Protein AF-A0A9E5T2R9-F1 (afdb_monomer)

Foldseek 3Di:
DDADPPPRHDDDPPDQADPPPGHGDPCPPDPPDDPPFDFFDPVLLVVCLVLLLLLLVQVSLVVLCVVCVPGPLNLLSVQLSVLLNVQLVVLVVLVVDPPVSVVSSVVSVVLSVVQSVVSNVCSNVRGSDAGPPRRVDGPDDD

Mean predicted aligned error: 10.23 Å

Solvent-accessible surface area (backbone atoms only — not comparable to full-atom values): 8211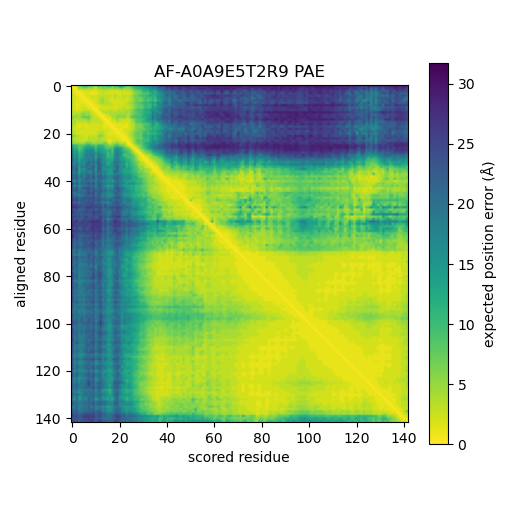 Å² total; per-residue (Å²): 124,51,63,38,94,86,80,63,48,80,37,64,83,88,46,67,46,34,94,87,80,61,50,65,37,66,87,67,72,72,75,78,85,69,71,96,51,54,65,39,58,71,67,59,33,70,76,40,34,77,48,34,43,32,16,56,45,74,84,41,31,61,56,39,52,72,78,39,71,82,40,58,57,43,46,52,38,34,37,47,26,50,50,49,48,53,49,51,57,59,35,56,58,32,54,77,40,76,70,64,20,42,54,53,23,54,54,45,50,54,51,49,54,52,42,36,53,52,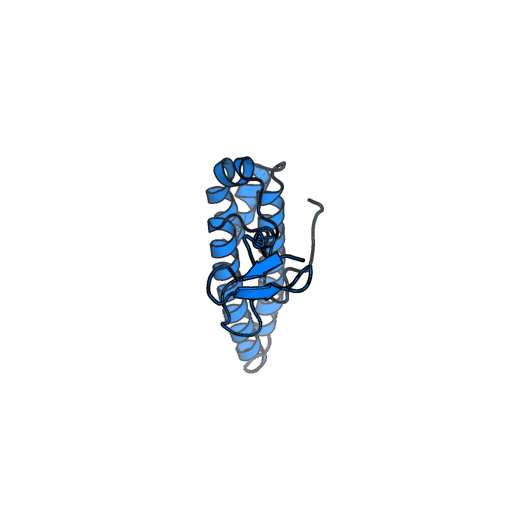51,40,55,27,31,79,68,35,38,65,60,65,44,81,100,59,33,84,60,76,88,70,93,114

Radius of gyration: 23.6 Å; Cα contacts (8 Å, |Δi|>4): 181; chains: 1; bounding box: 62×46×45 Å

Sequence (142 aa):
MSFCTHCGNQISDGALFCPVCGVPAGSAARPPYKPLYEMGDPEDVRENGTLSLFCYLSILLIIPIILKPNSDFVKFHTNQGLVLILFSIIANLCFIVPFLGWAVGAIADVFAIVCIIIGIVNACRGMKKPLPLIGKYQIYKY

pLDDT: mean 87.6, std 9.03, range [58.72, 97.88]

Secondary structure (DSSP, 8-state):
-EE-TTT--EE-TT-SB-TTT--BSS--PPPP---SSPBPPHHHHHHHHHHHHGGGSGGGGHHHHHH-TT-HHHHHHHHHHHHHHHHHHHHHGGGGSTTHHHHHHHHHHHHHHHHHHHHHHHHHTTB-PPPTTTTT--SS--

Structure (mmCIF, N/CA/C/O backbone):
data_AF-A0A9E5T2R9-F1
#
_entry.id   AF-A0A9E5T2R9-F1
#
loop_
_atom_site.group_PDB
_atom_site.id
_atom_site.type_symbol
_atom_site.label_atom_id
_atom_site.label_alt_id
_atom_site.label_comp_id
_atom_site.label_asym_id
_atom_site.label_entity_id
_atom_site.label_seq_id
_atom_site.pdbx_PDB_ins_code
_atom_site.Cartn_x
_atom_site.Cartn_y
_atom_site.Cartn_z
_atom_site.occupancy
_atom_site.B_iso_or_equiv
_atom_site.auth_seq_id
_atom_site.auth_comp_id
_atom_site.auth_asym_id
_atom_site.auth_atom_id
_atom_site.pdbx_PDB_model_num
ATOM 1 N N . MET A 1 1 ? -34.811 -30.887 20.761 1.00 64.38 1 MET A N 1
ATOM 2 C CA . MET A 1 1 ? -35.899 -31.306 19.844 1.00 64.38 1 MET A CA 1
ATOM 3 C C . MET A 1 1 ? -36.915 -30.175 19.691 1.00 64.38 1 MET A C 1
ATOM 5 O O . MET A 1 1 ? -37.781 -30.011 20.546 1.00 64.38 1 MET A O 1
ATOM 9 N N . SER A 1 2 ? -36.785 -29.355 18.647 1.00 81.12 2 SER A N 1
ATOM 10 C CA . SER A 1 2 ? -37.737 -28.280 18.322 1.00 81.12 2 SER A CA 1
ATOM 11 C C . SER A 1 2 ? -38.591 -28.665 17.109 1.00 81.12 2 SER A C 1
ATOM 13 O O . SER A 1 2 ? -38.226 -29.548 16.336 1.00 81.12 2 SER A O 1
ATOM 15 N N . PHE A 1 3 ? -39.751 -28.031 16.948 1.00 87.12 3 PHE A N 1
ATOM 16 C CA . PHE A 1 3 ? -40.625 -28.223 15.788 1.00 87.12 3 PHE A CA 1
ATOM 17 C C . PHE A 1 3 ? -40.625 -26.963 14.922 1.00 87.12 3 PHE A C 1
ATOM 19 O O . PHE A 1 3 ? -40.519 -25.843 15.424 1.00 87.12 3 PHE A O 1
ATOM 26 N N . CYS A 1 4 ? -40.741 -27.144 13.610 1.00 88.00 4 CYS A N 1
ATOM 27 C CA . CYS A 1 4 ? -40.856 -26.052 12.656 1.00 88.00 4 CYS A CA 1
ATOM 28 C C . CYS A 1 4 ? -42.175 -25.295 12.857 1.00 88.00 4 CYS A C 1
ATOM 30 O O . CYS A 1 4 ? -43.246 -25.888 12.763 1.00 88.00 4 CYS A O 1
ATOM 32 N N . THR A 1 5 ? -42.109 -23.975 13.046 1.00 86.94 5 THR A N 1
ATOM 33 C CA . THR A 1 5 ? -43.289 -23.111 13.244 1.00 86.94 5 THR A CA 1
ATOM 34 C C . THR A 1 5 ? -44.132 -22.909 11.984 1.00 86.94 5 THR A C 1
ATOM 36 O O . THR A 1 5 ? -45.254 -22.429 12.082 1.00 86.94 5 THR A O 1
ATOM 39 N N . HIS A 1 6 ? -43.605 -23.267 10.809 1.00 87.69 6 HIS A N 1
ATOM 40 C CA . HIS A 1 6 ? -44.304 -23.119 9.532 1.00 87.69 6 HIS A CA 1
ATOM 41 C C . HIS A 1 6 ? -44.980 -24.417 9.067 1.00 87.69 6 HIS A C 1
ATOM 43 O O . HIS A 1 6 ? -46.147 -24.402 8.698 1.00 87.69 6 HIS A O 1
ATOM 49 N N . CYS A 1 7 ? -44.260 -25.546 9.064 1.00 92.31 7 CYS A N 1
ATOM 50 C CA . CYS A 1 7 ? -44.770 -26.820 8.525 1.00 92.31 7 CYS A CA 1
ATOM 51 C C . CYS A 1 7 ? -44.978 -27.924 9.572 1.00 92.31 7 CYS A C 1
ATOM 53 O O . CYS A 1 7 ? -45.427 -29.009 9.223 1.00 92.31 7 CYS A O 1
ATOM 55 N N . GLY A 1 8 ? -44.609 -27.690 10.835 1.00 89.06 8 GLY A N 1
ATOM 56 C CA . GLY A 1 8 ? -44.785 -28.660 11.919 1.00 89.06 8 GLY A CA 1
ATOM 57 C C . GLY A 1 8 ? -43.790 -29.827 11.947 1.00 89.06 8 GLY A C 1
ATOM 58 O O . GLY A 1 8 ? -43.843 -30.627 12.875 1.00 89.06 8 GLY A O 1
ATOM 59 N N . ASN A 1 9 ? -42.858 -29.940 10.992 1.00 91.38 9 ASN A N 1
ATOM 60 C CA . ASN A 1 9 ? -41.853 -31.012 11.003 1.00 91.38 9 ASN A CA 1
ATOM 61 C C . ASN A 1 9 ? -40.880 -30.891 12.193 1.00 91.38 9 ASN A C 1
ATOM 63 O O . ASN A 1 9 ? -40.526 -29.777 12.589 1.00 91.38 9 ASN A O 1
ATOM 67 N N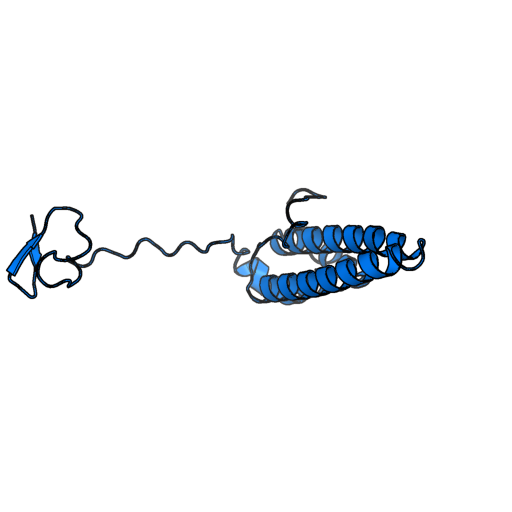 . GLN A 1 10 ? -40.382 -32.018 12.713 1.00 90.56 10 GLN A N 1
ATOM 68 C CA . GLN A 1 10 ? -39.308 -32.015 13.715 1.00 90.56 10 GLN A CA 1
ATOM 69 C C . GLN A 1 10 ? -38.001 -31.458 13.142 1.00 90.56 10 GLN A C 1
ATOM 71 O O . GLN A 1 10 ? -37.651 -31.673 11.980 1.00 90.56 10 GLN A O 1
ATOM 76 N N . ILE A 1 11 ? -37.272 -30.733 13.981 1.00 87.62 11 ILE A N 1
ATOM 77 C CA . ILE A 1 11 ? -35.987 -30.124 13.671 1.00 87.62 11 ILE A CA 1
ATOM 78 C C . ILE A 1 11 ? -34.944 -30.760 14.591 1.00 87.62 11 ILE A C 1
ATOM 80 O O . ILE A 1 11 ? -35.084 -30.751 15.818 1.00 87.62 11 ILE A O 1
ATOM 84 N N . SER A 1 12 ? -33.903 -31.327 13.982 1.00 81.31 12 SER A N 1
ATOM 85 C CA . SER A 1 12 ? -32.747 -31.871 14.694 1.00 81.31 12 SER A CA 1
ATOM 86 C C . SER A 1 12 ? -31.970 -30.756 15.397 1.00 81.31 12 SER A C 1
ATOM 88 O O . SER A 1 12 ? -31.837 -29.655 14.857 1.00 81.31 12 SER A O 1
ATOM 90 N N . ASP A 1 13 ? -31.424 -31.040 16.580 1.00 77.25 13 ASP A N 1
ATOM 91 C CA . ASP A 1 13 ? -30.661 -30.055 17.349 1.00 77.25 13 ASP A CA 1
ATOM 92 C C . ASP A 1 13 ? -29.462 -29.538 16.524 1.00 77.25 13 ASP A C 1
ATOM 94 O O . ASP A 1 13 ? -28.653 -30.314 16.018 1.00 77.25 13 ASP A O 1
ATOM 98 N N . GLY A 1 14 ? -29.392 -28.216 16.330 1.00 74.44 14 GLY A N 1
ATOM 99 C CA . GLY A 1 14 ? -28.363 -27.553 15.514 1.00 74.44 14 GLY A CA 1
ATOM 100 C C . GLY A 1 14 ? -28.677 -27.399 14.017 1.00 74.44 14 GLY A C 1
ATOM 101 O O . GLY A 1 14 ? -27.856 -26.835 13.294 1.00 74.44 14 GLY A O 1
ATOM 102 N N . ALA A 1 15 ? -29.839 -27.846 13.526 1.00 77.88 15 ALA A N 1
ATOM 103 C CA . ALA A 1 15 ? -30.242 -27.560 12.147 1.00 77.88 15 ALA A CA 1
ATOM 104 C C . ALA A 1 15 ? -30.455 -26.052 11.932 1.00 77.88 15 ALA A C 1
ATOM 106 O O . ALA A 1 15 ? -31.104 -25.391 12.737 1.00 77.88 15 ALA A O 1
ATOM 107 N N . LEU A 1 16 ? -29.923 -25.520 10.82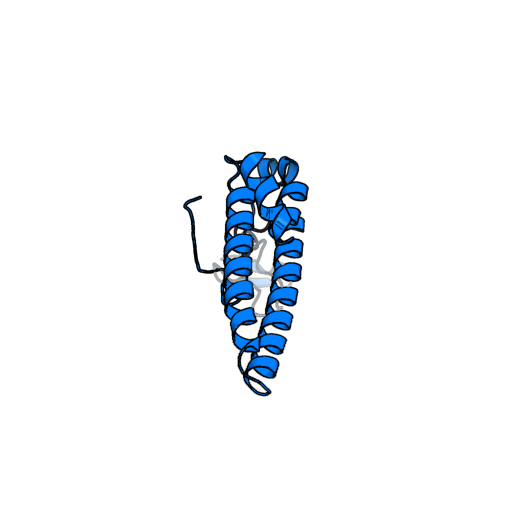4 1.00 81.62 16 LEU A N 1
ATOM 108 C CA . LEU A 1 16 ? -30.073 -24.111 10.426 1.00 81.62 16 LEU A CA 1
ATOM 109 C C . LEU A 1 16 ? -31.390 -23.848 9.683 1.00 81.62 16 LEU A C 1
ATOM 111 O O . LEU A 1 16 ? -31.949 -22.755 9.761 1.00 81.62 16 LEU A O 1
ATOM 115 N N . PHE A 1 17 ? -31.901 -24.858 8.980 1.00 87.81 17 PHE A N 1
ATOM 116 C CA . PHE A 1 17 ? -33.114 -24.783 8.170 1.00 87.81 17 PHE A CA 1
ATOM 117 C C . PHE A 1 17 ? -33.966 -26.034 8.373 1.00 87.81 17 PHE A C 1
ATOM 119 O O . PHE A 1 17 ? -33.452 -27.121 8.638 1.00 87.81 17 PHE A O 1
ATOM 126 N N . CYS A 1 18 ? -35.279 -25.883 8.228 1.00 90.00 18 CYS A N 1
ATOM 127 C CA . CYS A 1 18 ? -36.208 -26.999 8.199 1.00 90.00 18 CYS A CA 1
ATOM 128 C C . CYS A 1 18 ? -35.974 -27.840 6.927 1.00 90.00 18 CYS A C 1
ATOM 130 O O . CYS A 1 18 ? -36.048 -27.282 5.831 1.00 90.00 18 CYS A O 1
ATOM 132 N N . PRO A 1 19 ? -35.774 -29.169 7.027 1.00 89.19 19 PRO A N 1
ATOM 133 C CA . PRO A 1 19 ? -35.482 -30.018 5.867 1.00 89.19 19 PRO A CA 1
ATOM 134 C C . PRO A 1 19 ? -36.679 -30.217 4.926 1.00 89.19 19 PRO A C 1
ATOM 136 O O . PRO A 1 19 ? -36.501 -30.677 3.805 1.00 89.19 19 PRO A O 1
ATOM 139 N N . VAL A 1 20 ? -37.894 -29.890 5.376 1.00 92.00 20 VAL A N 1
ATOM 140 C CA . VAL A 1 20 ? -39.129 -30.110 4.609 1.00 92.00 20 VAL A CA 1
ATOM 141 C C . VAL A 1 20 ? -39.572 -28.853 3.865 1.00 92.00 20 VAL A C 1
ATOM 143 O O . VAL A 1 20 ? -39.916 -28.926 2.693 1.00 92.00 20 VAL A O 1
ATOM 146 N N . CYS A 1 21 ? -39.575 -27.695 4.529 1.00 91.31 21 CYS A N 1
ATOM 147 C CA . CYS A 1 21 ? -40.093 -26.452 3.941 1.00 91.31 21 CYS A CA 1
ATOM 148 C C . CYS A 1 21 ? -39.044 -25.345 3.779 1.00 91.31 21 CYS A C 1
ATOM 150 O O . CYS A 1 21 ? -39.366 -24.273 3.276 1.00 91.31 21 CYS A O 1
ATOM 152 N N . GLY A 1 22 ? -37.803 -25.568 4.221 1.00 85.00 22 GLY A N 1
ATOM 153 C CA . GLY A 1 22 ? -36.693 -24.636 4.016 1.00 85.00 22 GLY A CA 1
ATOM 154 C C . GLY A 1 22 ? -36.696 -23.383 4.897 1.00 85.00 22 GLY A C 1
ATOM 155 O O . GLY A 1 22 ? -35.752 -22.600 4.818 1.00 85.00 22 GLY A O 1
ATOM 156 N N . VAL A 1 23 ? -37.698 -23.172 5.760 1.00 89.12 23 VAL A N 1
ATOM 157 C CA . VAL A 1 23 ? -37.686 -22.019 6.678 1.00 89.12 23 VAL A CA 1
ATOM 158 C C . VAL A 1 23 ? -36.575 -22.162 7.725 1.00 89.12 23 VAL A C 1
ATOM 160 O O . VAL A 1 23 ? -36.293 -23.287 8.152 1.00 89.12 23 VAL A O 1
ATOM 163 N N . PRO A 1 24 ? -35.951 -21.060 8.175 1.00 84.06 24 PRO A N 1
ATOM 164 C CA . PRO A 1 24 ? -34.936 -21.104 9.219 1.00 84.06 24 PRO A CA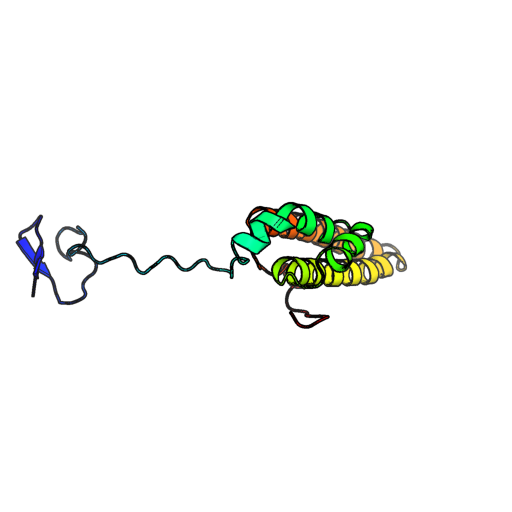 1
ATOM 165 C C . PRO A 1 24 ? -35.451 -21.806 10.477 1.00 84.06 24 PRO A C 1
ATOM 167 O O . PRO A 1 24 ? -36.551 -21.539 10.969 1.00 84.06 24 PRO A O 1
ATOM 170 N N . ALA A 1 25 ? -34.651 -22.736 10.977 1.00 77.31 25 ALA A N 1
ATOM 171 C CA . ALA A 1 25 ? -34.953 -23.518 12.159 1.00 77.31 25 ALA A CA 1
ATOM 172 C C . ALA A 1 25 ? -34.690 -22.676 13.418 1.00 77.31 25 ALA A C 1
ATOM 174 O O . ALA A 1 25 ? -33.575 -22.612 13.926 1.00 77.31 25 ALA A O 1
ATOM 175 N N . GLY A 1 26 ? -35.732 -21.994 13.903 1.00 68.81 26 GLY A N 1
ATOM 176 C CA . GLY A 1 26 ? -35.627 -21.082 15.044 1.00 68.81 26 GLY A CA 1
ATOM 177 C C . GLY A 1 26 ? -34.750 -19.855 14.765 1.00 68.81 26 GLY A C 1
ATOM 178 O O . GLY A 1 26 ? -34.220 -19.661 13.671 1.00 68.81 26 GLY A O 1
ATOM 179 N N . SER A 1 27 ? -34.592 -18.999 15.775 1.00 59.06 27 SER A N 1
ATOM 180 C CA . SER A 1 27 ? -33.686 -17.847 15.752 1.00 59.06 27 SER A CA 1
ATOM 181 C C . SER A 1 27 ? -32.228 -18.297 15.882 1.00 59.06 27 SER A C 1
ATOM 183 O O . SER A 1 27 ? -31.538 -17.877 16.812 1.00 59.06 27 SER A O 1
ATOM 185 N N . ALA A 1 28 ? -31.760 -19.194 15.009 1.00 58.72 28 ALA A N 1
ATOM 186 C CA . ALA A 1 28 ? -30.343 -19.502 14.906 1.00 58.72 28 ALA A CA 1
ATOM 187 C C . ALA A 1 28 ? -29.627 -18.176 14.630 1.00 58.72 28 ALA A C 1
ATOM 189 O O . ALA A 1 28 ? -29.687 -17.635 13.522 1.00 58.72 28 ALA A O 1
ATOM 190 N N . ALA A 1 29 ? -29.064 -17.588 15.690 1.00 61.19 29 ALA A N 1
ATOM 191 C CA . ALA A 1 29 ? -28.361 -16.327 15.622 1.00 61.19 29 ALA A CA 1
ATOM 192 C C . ALA A 1 29 ? -27.305 -16.496 14.537 1.00 61.19 29 ALA A C 1
ATOM 194 O O . ALA A 1 29 ? -26.490 -17.420 14.602 1.00 61.19 29 ALA A O 1
ATOM 195 N N . ARG A 1 30 ? -27.361 -15.651 13.500 1.00 61.84 30 ARG A N 1
ATOM 196 C CA . ARG A 1 30 ? -26.293 -15.622 12.503 1.00 61.84 30 ARG A CA 1
ATOM 197 C C . ARG A 1 30 ? -24.983 -15.507 13.285 1.00 61.84 30 ARG A C 1
ATOM 199 O O . ARG A 1 30 ? -24.931 -14.667 14.190 1.00 61.84 30 ARG A O 1
ATOM 206 N N . PRO A 1 31 ? -23.964 -16.338 12.994 1.00 63.75 31 PRO A N 1
ATOM 207 C CA . PRO A 1 31 ? -22.680 -16.185 13.656 1.00 63.75 31 PRO A CA 1
ATOM 208 C C . PRO A 1 31 ? -22.256 -14.717 13.520 1.00 63.75 31 PRO A C 1
ATOM 210 O O . PRO A 1 31 ? -22.513 -14.121 12.465 1.00 63.75 31 PRO A O 1
ATOM 213 N N . PRO A 1 32 ? -21.693 -14.105 14.577 1.00 71.56 32 PRO A N 1
ATOM 214 C CA . PRO A 1 32 ? -21.332 -12.698 14.538 1.00 71.56 32 PRO A CA 1
ATOM 215 C C . PRO A 1 32 ? -20.482 -12.443 13.294 1.00 71.56 32 PRO A C 1
ATOM 217 O O . PRO A 1 32 ? -19.500 -13.148 13.051 1.00 71.56 32 PRO A O 1
ATOM 220 N N . TYR A 1 33 ? -20.901 -11.476 12.473 1.00 73.44 33 TYR A N 1
ATOM 221 C CA . TYR A 1 33 ? -20.148 -11.088 11.287 1.00 73.44 33 TYR A CA 1
ATOM 222 C C . TYR A 1 33 ? -18.764 -10.625 11.739 1.00 73.44 33 TYR A C 1
ATOM 224 O O . TYR A 1 33 ? -18.623 -9.574 12.364 1.00 73.44 33 TYR A O 1
ATOM 232 N N . LYS A 1 34 ? -17.745 -11.430 11.439 1.00 76.06 34 LYS A N 1
ATOM 233 C CA . LYS A 1 34 ? -16.353 -11.048 11.627 1.00 76.06 34 LYS A CA 1
ATOM 234 C C . LYS A 1 34 ? -15.857 -10.479 10.298 1.00 76.06 34 LYS A C 1
ATOM 236 O O . LYS A 1 34 ? -15.878 -11.209 9.304 1.00 76.06 34 LYS A O 1
ATOM 241 N N . PRO A 1 35 ? -15.448 -9.202 10.241 1.00 79.06 35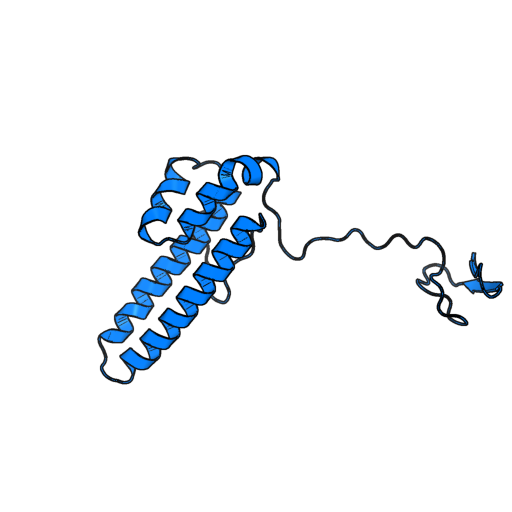 PRO A N 1
ATOM 242 C CA . PRO A 1 35 ? -14.888 -8.646 9.020 1.00 79.06 35 PRO A CA 1
ATOM 243 C C . PRO A 1 35 ? -13.670 -9.468 8.578 1.00 79.06 35 PRO 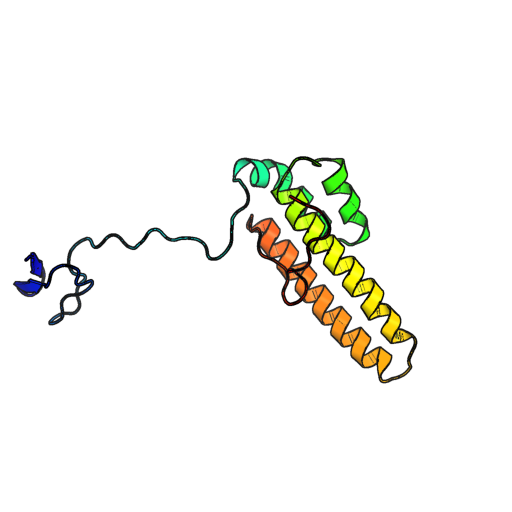A C 1
ATOM 245 O O . PRO A 1 35 ? -12.902 -9.969 9.400 1.00 79.06 35 PRO A O 1
ATOM 248 N N . LEU A 1 36 ? -13.514 -9.620 7.261 1.00 83.69 36 LEU A N 1
ATOM 249 C CA . LEU A 1 36 ? -12.452 -10.431 6.647 1.00 83.69 36 LEU A CA 1
ATOM 250 C C . LEU A 1 36 ? -11.038 -9.913 6.946 1.00 83.69 36 LEU A C 1
ATOM 252 O O . LEU A 1 36 ? -10.063 -10.639 6.783 1.00 83.69 36 LEU A O 1
ATOM 256 N N . TYR A 1 37 ? -10.931 -8.650 7.334 1.00 86.12 37 TYR A N 1
ATOM 257 C CA . TYR A 1 37 ? -9.692 -7.966 7.653 1.00 86.12 37 TYR A CA 1
ATOM 258 C C . TYR A 1 37 ? -9.869 -7.235 8.981 1.00 86.12 37 TYR A C 1
ATOM 260 O O . TYR A 1 37 ? -10.979 -6.863 9.371 1.00 86.12 37 TYR A O 1
ATOM 268 N N . GLU A 1 38 ? -8.755 -7.029 9.669 1.00 89.50 38 GLU A N 1
ATOM 269 C CA . GLU A 1 38 ? -8.739 -6.263 10.903 1.00 89.50 38 GLU A CA 1
ATOM 270 C C . GLU A 1 38 ? -9.102 -4.801 10.612 1.00 89.50 38 GLU A C 1
ATOM 272 O O . GLU A 1 38 ? -8.568 -4.179 9.688 1.00 89.50 38 GLU A O 1
ATOM 277 N N . MET A 1 39 ? -10.036 -4.257 11.383 1.00 90.75 39 MET A N 1
ATOM 278 C CA . MET A 1 39 ? -10.337 -2.829 11.355 1.00 90.75 39 MET A CA 1
ATOM 279 C C . MET A 1 39 ? -9.313 -2.090 12.216 1.00 90.75 39 MET A C 1
ATOM 281 O O . MET A 1 39 ? -8.806 -2.638 13.195 1.00 90.75 39 MET A O 1
ATOM 285 N N . GLY A 1 40 ? -8.996 -0.851 11.850 1.00 87.56 40 GLY A N 1
ATOM 286 C CA . GLY A 1 40 ? -8.352 0.066 12.783 1.00 87.56 40 GLY A CA 1
ATOM 287 C C . GLY A 1 40 ? -9.249 0.308 13.997 1.00 87.56 40 GLY A C 1
ATOM 288 O O . GLY A 1 40 ? -10.470 0.127 13.921 1.00 87.56 40 GLY A O 1
ATOM 289 N N . ASP A 1 41 ? -8.640 0.708 15.111 1.00 91.50 41 ASP A N 1
ATOM 290 C CA . ASP A 1 41 ? -9.405 1.155 16.269 1.00 91.50 41 ASP A CA 1
ATOM 291 C C . ASP A 1 41 ? -10.327 2.327 15.855 1.00 91.50 41 ASP A C 1
ATOM 293 O O . ASP A 1 41 ? -9.863 3.240 15.167 1.00 91.50 41 ASP A O 1
ATOM 297 N N . PRO A 1 42 ? -11.630 2.314 16.197 1.00 89.12 42 PRO A N 1
ATOM 298 C CA . PRO A 1 42 ? -12.565 3.327 15.714 1.00 89.12 42 PRO A CA 1
ATOM 299 C C . PRO A 1 42 ? -12.189 4.764 16.092 1.00 89.12 42 PRO A C 1
ATOM 301 O O . PRO A 1 42 ? -12.489 5.687 15.330 1.00 89.12 42 PRO A O 1
ATOM 304 N N . GLU A 1 43 ? -11.559 4.969 17.250 1.00 89.94 43 GLU A N 1
ATOM 305 C CA . GLU A 1 43 ? -11.124 6.290 17.696 1.00 89.94 43 GLU A CA 1
ATOM 306 C C . GLU A 1 43 ? -9.885 6.745 16.918 1.00 89.94 43 GLU A C 1
ATOM 308 O O . GLU A 1 43 ? -9.888 7.851 16.371 1.00 89.94 43 GLU A O 1
ATOM 313 N N . ASP A 1 44 ? -8.903 5.855 16.751 1.00 86.69 44 ASP A N 1
ATOM 314 C CA . ASP A 1 44 ? -7.700 6.094 15.942 1.00 86.69 44 ASP A CA 1
ATOM 315 C C . ASP A 1 44 ? -8.048 6.407 14.472 1.00 86.69 44 ASP A C 1
ATOM 317 O O . ASP A 1 44 ? -7.559 7.375 13.885 1.00 86.69 44 ASP A O 1
ATOM 321 N N . VAL A 1 45 ? -8.972 5.644 13.876 1.00 88.19 45 VAL A N 1
ATOM 322 C CA . VAL A 1 45 ? -9.441 5.865 12.497 1.00 88.19 45 VAL A CA 1
ATOM 323 C C . VAL A 1 45 ? -10.153 7.211 12.362 1.00 88.19 45 VAL A C 1
ATOM 325 O O . VAL A 1 45 ? -9.945 7.917 11.374 1.00 88.19 45 VAL A O 1
ATOM 328 N N . ARG A 1 46 ? -10.991 7.590 13.336 1.00 88.00 46 ARG A N 1
ATOM 329 C CA . ARG A 1 46 ? -11.710 8.873 13.308 1.00 88.00 46 ARG A CA 1
ATOM 330 C C . ARG A 1 46 ? -10.749 10.055 13.388 1.00 88.00 46 ARG A C 1
ATOM 332 O O . ARG A 1 46 ? -10.961 11.051 12.704 1.00 88.00 46 ARG A O 1
ATOM 339 N N . GLU A 1 47 ? -9.721 9.951 14.221 1.00 87.44 47 GLU A N 1
ATOM 340 C CA . GLU A 1 47 ? -8.744 11.019 14.409 1.00 87.44 47 GLU A CA 1
ATOM 341 C C . GLU A 1 47 ? -7.775 11.129 13.221 1.00 87.44 47 GLU A C 1
ATOM 343 O O . GLU A 1 47 ? -7.442 12.233 12.788 1.00 87.44 47 GLU A O 1
ATOM 348 N N . ASN A 1 48 ? -7.348 9.992 12.664 1.00 87.00 48 ASN A N 1
ATOM 349 C CA . ASN A 1 48 ? -6.186 9.932 11.775 1.00 87.00 48 ASN A CA 1
ATOM 350 C C . ASN A 1 48 ? -6.503 9.465 10.344 1.00 87.00 48 ASN A C 1
ATOM 352 O O . ASN A 1 48 ? -5.605 9.420 9.505 1.00 87.00 48 ASN A O 1
ATOM 356 N N . GLY A 1 49 ? -7.768 9.183 10.018 1.00 80.62 49 GLY A N 1
ATOM 357 C CA . GLY A 1 49 ? -8.188 8.651 8.717 1.00 80.62 49 GLY A CA 1
ATOM 358 C C . GLY A 1 49 ? -7.687 9.459 7.518 1.00 80.62 49 GLY A C 1
ATOM 359 O O . GLY A 1 49 ? -7.080 8.895 6.610 1.00 80.62 49 GLY A O 1
ATOM 360 N N . THR A 1 50 ? -7.859 10.786 7.535 1.00 83.00 50 THR A N 1
ATOM 361 C CA . THR A 1 50 ? -7.361 11.686 6.474 1.00 83.00 50 THR A CA 1
ATOM 362 C C . THR A 1 50 ? -5.843 11.625 6.342 1.00 83.00 50 THR A C 1
ATOM 364 O O . THR A 1 50 ? -5.309 11.646 5.234 1.00 83.00 50 THR A O 1
ATOM 367 N N . LEU A 1 51 ? -5.141 11.524 7.472 1.00 82.75 51 LEU A N 1
ATOM 368 C CA . LEU A 1 51 ? -3.687 11.482 7.500 1.00 82.75 51 LEU A CA 1
ATOM 369 C C . LEU A 1 51 ? -3.169 10.203 6.817 1.00 82.75 51 LEU A C 1
ATOM 371 O O . LEU A 1 51 ? -2.214 10.256 6.048 1.00 82.75 51 LEU A O 1
ATOM 375 N N . SER A 1 52 ? -3.857 9.076 7.000 1.00 76.00 52 SER A N 1
ATOM 376 C CA . SER A 1 52 ? -3.507 7.793 6.379 1.00 76.00 52 SER A CA 1
ATOM 377 C C . SER A 1 52 ? -3.613 7.773 4.848 1.00 76.00 52 SER A C 1
ATOM 379 O O . SER A 1 52 ? -2.966 6.941 4.215 1.00 76.00 52 SER A O 1
ATOM 381 N N . LEU A 1 53 ? -4.366 8.686 4.217 1.00 83.06 53 LEU A N 1
ATOM 382 C CA . LEU A 1 53 ? -4.399 8.792 2.749 1.00 83.06 53 LEU A CA 1
ATOM 383 C C . LEU A 1 53 ? -3.040 9.238 2.191 1.00 83.06 53 LEU A C 1
ATOM 385 O O . LEU A 1 53 ? -2.612 8.753 1.142 1.00 83.06 53 LEU A O 1
ATOM 389 N N . PHE A 1 54 ? -2.332 10.117 2.907 1.00 83.56 54 PHE A N 1
ATOM 390 C CA . PHE A 1 54 ? -1.027 10.629 2.483 1.00 83.56 54 PHE A CA 1
ATOM 391 C C . PHE A 1 54 ? 0.057 9.547 2.447 1.00 83.56 54 PHE A C 1
ATOM 393 O O . PHE A 1 54 ? 1.021 9.684 1.695 1.00 83.56 54 PHE A O 1
ATOM 400 N N . CYS A 1 55 ? -0.128 8.432 3.164 1.00 76.50 55 CYS A N 1
ATOM 401 C CA . CYS A 1 55 ? 0.760 7.271 3.092 1.00 76.50 55 CYS A CA 1
ATOM 402 C C . CYS A 1 55 ? 0.851 6.676 1.675 1.00 76.50 55 CYS A C 1
ATOM 404 O O . CYS A 1 55 ? 1.832 6.019 1.349 1.00 76.50 55 CYS A O 1
ATOM 406 N N . TYR A 1 56 ? -0.141 6.906 0.813 1.00 76.12 56 TYR A N 1
ATOM 407 C CA . TYR A 1 56 ? -0.155 6.385 -0.558 1.00 76.12 56 TYR A CA 1
ATOM 408 C C . TYR A 1 56 ? 0.267 7.414 -1.610 1.00 76.12 56 TYR A C 1
ATOM 410 O O . TYR A 1 56 ? 0.259 7.119 -2.803 1.00 76.12 56 TYR A O 1
ATOM 418 N N . LEU A 1 57 ? 0.662 8.612 -1.177 1.00 79.06 57 LEU A N 1
ATOM 419 C CA . LEU A 1 57 ? 1.100 9.703 -2.039 1.00 79.06 57 LEU A CA 1
ATOM 420 C C . LEU A 1 57 ? 2.609 9.905 -1.885 1.00 79.06 57 LEU A C 1
ATOM 422 O O . LEU A 1 57 ? 3.035 10.910 -1.335 1.00 79.06 57 LEU A O 1
ATOM 426 N N . SER A 1 58 ? 3.405 8.937 -2.350 1.00 70.75 58 SER A N 1
ATOM 427 C CA . SER A 1 58 ? 4.880 8.931 -2.456 1.00 70.75 58 SER A CA 1
ATOM 428 C C . SER A 1 58 ? 5.634 9.811 -1.440 1.00 70.75 58 SER A C 1
ATOM 430 O O . SER A 1 58 ? 6.035 9.337 -0.382 1.00 70.75 58 SER A O 1
ATOM 432 N N . ILE A 1 59 ? 5.834 11.100 -1.739 1.00 67.00 59 ILE A N 1
ATOM 433 C CA . ILE A 1 59 ? 6.604 12.027 -0.895 1.00 67.00 59 ILE A CA 1
ATOM 434 C C . ILE A 1 59 ? 5.880 12.439 0.401 1.00 67.00 59 ILE A C 1
ATOM 436 O O . ILE A 1 59 ? 6.520 12.789 1.389 1.00 67.00 59 ILE A O 1
ATOM 440 N N . LEU A 1 60 ? 4.549 12.366 0.428 1.00 78.50 60 LEU A N 1
ATOM 441 C CA . LEU A 1 60 ? 3.710 12.747 1.565 1.00 78.50 60 LEU A CA 1
ATOM 442 C C . LEU A 1 6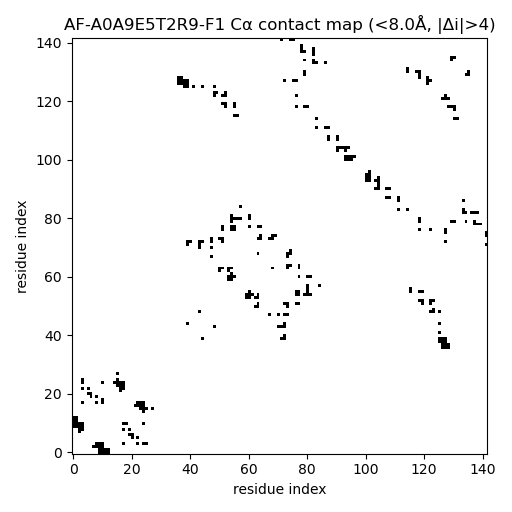0 ? 3.633 11.659 2.645 1.00 78.50 60 LEU A C 1
ATOM 444 O O . LEU A 1 60 ? 3.145 11.941 3.735 1.00 78.50 60 LEU A O 1
ATOM 448 N N . LEU A 1 61 ? 4.186 10.462 2.401 1.00 79.50 61 LEU A N 1
ATOM 449 C CA . LEU A 1 61 ? 4.281 9.365 3.375 1.00 79.50 61 LEU A CA 1
ATOM 450 C C . LEU A 1 61 ? 5.042 9.751 4.660 1.00 79.50 61 LEU A C 1
ATOM 452 O O . LEU A 1 61 ? 4.833 9.158 5.716 1.00 79.50 61 LEU A O 1
ATOM 456 N N . ILE A 1 62 ? 5.890 10.778 4.600 1.00 73.25 62 ILE A N 1
ATOM 457 C CA . ILE A 1 62 ? 6.667 11.261 5.750 1.00 73.25 62 ILE A CA 1
ATOM 458 C C . ILE A 1 62 ? 5.791 12.054 6.739 1.00 73.25 62 ILE A C 1
ATOM 460 O O . ILE A 1 62 ? 6.055 12.066 7.940 1.00 73.25 62 ILE A O 1
ATOM 464 N N . ILE A 1 63 ? 4.721 12.697 6.267 1.00 80.88 63 ILE A N 1
ATOM 465 C CA . ILE A 1 63 ? 3.882 13.571 7.101 1.00 80.88 63 ILE A CA 1
ATOM 466 C C . ILE A 1 63 ? 3.119 12.766 8.178 1.00 80.88 63 ILE A C 1
ATOM 468 O O . ILE A 1 63 ? 3.185 13.142 9.351 1.00 80.88 63 ILE A O 1
ATOM 472 N N . PRO A 1 64 ? 2.452 11.638 7.849 1.00 79.19 64 PRO A N 1
ATOM 473 C CA . PRO A 1 64 ? 1.717 10.827 8.818 1.00 79.19 64 PRO A CA 1
ATOM 474 C C . PRO A 1 64 ? 2.555 10.316 9.982 1.00 79.19 64 PRO A C 1
ATOM 476 O O . PRO A 1 64 ? 2.133 10.415 11.134 1.00 79.19 64 PRO A O 1
ATOM 479 N N . ILE A 1 65 ? 3.754 9.807 9.695 1.00 81.00 65 ILE A N 1
ATOM 480 C CA . ILE A 1 65 ? 4.595 9.176 10.713 1.00 81.00 65 ILE A CA 1
ATOM 481 C C . ILE A 1 65 ? 5.185 10.191 11.697 1.00 81.00 65 ILE A C 1
ATOM 483 O O . ILE A 1 65 ? 5.348 9.868 12.868 1.00 81.00 65 ILE A O 1
ATOM 487 N N . ILE A 1 66 ? 5.448 11.427 11.254 1.00 85.50 66 ILE A N 1
ATOM 488 C CA . ILE A 1 66 ? 5.921 12.504 12.136 1.00 85.50 66 ILE A CA 1
ATOM 489 C C . ILE A 1 66 ? 4.786 13.005 13.033 1.00 85.50 66 ILE A C 1
ATOM 491 O O . ILE A 1 66 ? 4.998 13.236 14.221 1.00 85.50 66 ILE A O 1
ATOM 495 N N . LEU A 1 67 ? 3.582 13.177 12.479 1.00 86.69 67 LEU A N 1
ATOM 496 C CA . LEU A 1 67 ? 2.457 13.754 13.219 1.00 86.69 67 LEU A CA 1
ATOM 497 C C . LEU A 1 67 ? 1.810 12.766 14.194 1.00 86.69 67 LEU A C 1
ATOM 499 O O . LEU A 1 67 ? 1.327 13.177 15.249 1.00 86.69 67 LEU A O 1
ATOM 503 N N . LYS A 1 68 ? 1.768 11.475 13.844 1.00 88.00 68 LYS A N 1
ATOM 504 C CA . LYS A 1 68 ? 1.073 10.437 14.620 1.00 88.00 68 LYS A CA 1
ATOM 505 C C . LYS A 1 68 ? 1.920 9.163 14.756 1.00 88.00 68 LYS A C 1
ATOM 507 O O . LYS A 1 68 ? 1.465 8.080 14.391 1.00 88.00 68 LYS A O 1
ATOM 512 N N . PRO A 1 69 ? 3.129 9.250 15.344 1.00 84.62 69 PRO A N 1
ATOM 513 C CA . PRO A 1 69 ? 4.059 8.122 15.442 1.00 84.62 69 PRO A CA 1
ATOM 514 C C . PRO A 1 69 ? 3.535 6.961 16.297 1.00 84.62 69 PRO A C 1
ATOM 516 O O . PRO A 1 69 ? 4.029 5.845 16.174 1.00 84.62 69 PRO A O 1
ATOM 519 N N . ASN A 1 70 ? 2.539 7.204 17.156 1.00 87.19 70 ASN A N 1
ATOM 520 C CA . ASN A 1 70 ? 1.986 6.202 18.068 1.00 87.19 70 ASN A CA 1
ATOM 521 C C . ASN A 1 70 ? 0.717 5.513 17.545 1.00 87.19 70 ASN A C 1
ATOM 523 O O . ASN A 1 70 ? 0.316 4.520 18.139 1.00 87.19 70 ASN A O 1
ATOM 527 N N . SER A 1 71 ? 0.119 5.992 16.450 1.00 88.94 71 SER A N 1
ATOM 528 C CA . SER A 1 71 ? -1.104 5.412 15.879 1.00 88.94 71 SER A CA 1
ATOM 529 C C . SER A 1 71 ? -0.794 4.115 15.133 1.00 88.94 71 SER A C 1
ATOM 531 O O . SER A 1 71 ? -0.016 4.110 14.176 1.00 88.94 71 SER A O 1
ATOM 533 N N . ASP A 1 72 ? -1.410 3.009 15.545 1.00 90.94 72 ASP A N 1
ATOM 534 C CA . ASP A 1 72 ? -1.213 1.710 14.896 1.00 90.94 72 ASP A CA 1
ATOM 535 C C . ASP A 1 72 ? -1.845 1.683 13.500 1.00 90.94 72 ASP A C 1
ATOM 537 O O . ASP A 1 72 ? -1.302 1.066 12.579 1.00 90.94 72 ASP A O 1
ATOM 541 N N . PHE A 1 73 ? -2.944 2.418 13.294 1.00 89.88 73 PHE A N 1
ATOM 542 C CA . PHE A 1 73 ? -3.548 2.589 11.976 1.00 89.88 73 PHE A CA 1
ATOM 543 C C . PHE A 1 73 ? -2.622 3.350 11.013 1.00 89.88 73 PHE A C 1
ATOM 545 O O . PHE A 1 73 ? -2.381 2.906 9.885 1.00 89.88 73 PHE A O 1
ATOM 552 N N . VAL A 1 74 ? -2.036 4.464 11.466 1.00 90.44 74 VAL A N 1
ATOM 553 C CA . VAL A 1 74 ? -1.072 5.250 10.677 1.00 90.44 74 VAL A CA 1
ATOM 554 C C . VAL A 1 74 ? 0.192 4.447 10.401 1.00 90.44 74 VAL A C 1
ATOM 556 O O . VAL A 1 74 ? 0.674 4.443 9.265 1.00 90.44 74 VAL A O 1
ATOM 559 N N . LYS A 1 75 ? 0.714 3.724 11.397 1.00 90.94 75 LYS A N 1
ATOM 560 C CA . LYS A 1 75 ? 1.879 2.852 11.227 1.00 90.94 75 LYS A CA 1
ATOM 561 C C . LYS A 1 75 ? 1.622 1.766 10.185 1.00 90.94 75 LYS A C 1
ATOM 563 O O . LYS A 1 75 ? 2.475 1.569 9.322 1.00 90.94 75 LYS A O 1
ATOM 568 N N . PHE A 1 76 ? 0.460 1.111 10.204 1.00 92.94 76 PHE A N 1
ATOM 569 C CA . PHE A 1 76 ? 0.108 0.101 9.206 1.00 92.94 76 PHE A CA 1
ATOM 570 C C . PHE A 1 76 ? 0.117 0.679 7.782 1.00 92.94 76 PHE A C 1
ATOM 572 O O . PHE A 1 76 ? 0.809 0.162 6.901 1.00 92.94 76 PHE A O 1
ATOM 579 N N . HIS A 1 77 ? -0.622 1.770 7.548 1.00 92.25 77 HIS A N 1
ATOM 580 C CA . HIS A 1 77 ? -0.732 2.369 6.214 1.00 92.25 77 HIS A CA 1
ATOM 581 C C . HIS A 1 77 ? 0.590 2.966 5.730 1.00 92.25 77 HIS A C 1
ATOM 583 O O . HIS A 1 77 ? 0.922 2.844 4.551 1.00 92.25 77 HIS A O 1
ATOM 589 N N . THR A 1 78 ? 1.394 3.512 6.640 1.00 91.69 78 THR A N 1
ATOM 590 C CA . THR A 1 78 ? 2.749 3.972 6.327 1.00 91.69 78 THR A CA 1
ATOM 591 C C . THR A 1 78 ? 3.655 2.800 5.921 1.00 91.69 78 THR A C 1
ATOM 593 O O . THR A 1 78 ? 4.427 2.933 4.977 1.00 91.69 78 THR A O 1
ATOM 596 N N . ASN A 1 79 ? 3.512 1.609 6.517 1.00 92.81 79 ASN A N 1
ATOM 597 C CA . ASN A 1 79 ? 4.326 0.455 6.137 1.00 92.81 79 ASN A CA 1
ATOM 598 C C . ASN A 1 79 ? 3.958 -0.013 4.724 1.00 92.81 79 ASN A C 1
ATOM 600 O O . ASN A 1 79 ? 4.834 -0.253 3.896 1.00 92.81 79 ASN A O 1
ATOM 604 N N . GLN A 1 80 ? 2.657 -0.095 4.433 1.00 94.44 80 GLN A N 1
ATOM 605 C CA . GLN A 1 80 ? 2.158 -0.455 3.104 1.00 94.44 80 GLN A CA 1
ATOM 606 C C . GLN A 1 80 ? 2.600 0.554 2.034 1.00 94.44 80 GLN A C 1
ATOM 608 O O . GLN A 1 80 ? 3.042 0.150 0.959 1.00 94.44 80 GLN A O 1
ATOM 613 N N . GLY A 1 81 ? 2.525 1.853 2.334 1.00 93.12 81 GLY A N 1
ATOM 614 C CA . GLY A 1 81 ? 3.014 2.905 1.447 1.00 93.12 81 GLY A CA 1
ATOM 615 C C . GLY A 1 81 ? 4.524 2.829 1.208 1.00 93.12 81 GLY A C 1
ATOM 616 O O . GLY A 1 81 ? 4.975 2.965 0.074 1.00 93.12 81 GLY A O 1
ATOM 617 N N . LEU A 1 82 ? 5.315 2.529 2.241 1.00 92.69 82 LEU A N 1
ATOM 618 C CA . LEU A 1 82 ? 6.770 2.441 2.127 1.00 92.69 82 LEU A CA 1
ATOM 619 C C . LEU A 1 82 ? 7.200 1.232 1.289 1.00 92.69 82 LEU A C 1
ATOM 621 O O . LEU A 1 82 ? 8.060 1.357 0.420 1.00 92.69 82 LEU A O 1
ATOM 625 N N . VAL A 1 83 ? 6.562 0.077 1.495 1.00 94.38 83 VAL A N 1
ATOM 626 C CA . VAL A 1 83 ? 6.768 -1.109 0.650 1.00 94.38 83 VAL A CA 1
ATOM 627 C C . VAL A 1 83 ? 6.437 -0.803 -0.811 1.00 94.38 83 VAL A C 1
ATOM 629 O O . VAL A 1 83 ? 7.176 -1.215 -1.704 1.00 94.38 83 VAL A O 1
ATOM 632 N N . LEU A 1 84 ? 5.360 -0.055 -1.064 1.00 95.06 84 LEU A N 1
ATOM 633 C CA . LEU A 1 84 ? 4.975 0.351 -2.412 1.00 95.06 84 LEU A CA 1
ATOM 634 C C . LEU A 1 84 ? 5.991 1.314 -3.044 1.00 95.06 84 LEU A C 1
ATOM 636 O O . LEU A 1 84 ? 6.331 1.140 -4.208 1.00 95.06 84 LEU A O 1
ATOM 640 N N . ILE A 1 85 ? 6.541 2.267 -2.284 1.00 93.50 85 ILE A N 1
ATOM 641 C CA . ILE A 1 85 ? 7.619 3.152 -2.758 1.00 93.50 85 ILE A CA 1
ATOM 642 C C . ILE A 1 85 ? 8.858 2.339 -3.147 1.00 93.50 85 ILE A C 1
ATOM 644 O O . ILE A 1 85 ? 9.411 2.544 -4.227 1.00 93.50 85 ILE A O 1
ATOM 648 N N . LEU A 1 86 ? 9.280 1.396 -2.299 1.00 93.94 86 LEU A N 1
ATOM 649 C CA . LEU A 1 86 ? 10.426 0.532 -2.594 1.00 93.94 86 LEU A CA 1
ATOM 650 C C . LEU A 1 86 ? 10.180 -0.324 -3.840 1.00 93.94 86 LEU A C 1
ATOM 652 O O . LEU A 1 86 ? 11.065 -0.434 -4.688 1.00 93.94 86 LEU A O 1
ATOM 656 N N . PHE A 1 87 ? 8.974 -0.881 -3.982 1.00 95.31 87 PHE A N 1
ATOM 657 C CA . PHE A 1 87 ? 8.564 -1.590 -5.191 1.00 95.31 87 PHE A CA 1
ATOM 658 C C . PHE A 1 87 ? 8.683 -0.694 -6.430 1.00 95.31 87 PHE A C 1
ATOM 660 O O . PHE A 1 87 ? 9.314 -1.100 -7.403 1.00 95.31 87 PHE A O 1
ATOM 667 N N . SER A 1 88 ? 8.148 0.530 -6.384 1.00 94.44 88 SER A N 1
ATOM 668 C CA . SER A 1 88 ? 8.194 1.461 -7.514 1.00 94.44 88 SER A CA 1
ATOM 669 C C . SER A 1 88 ? 9.623 1.852 -7.888 1.00 94.44 88 SER A C 1
ATOM 671 O O . SER A 1 88 ? 9.941 1.894 -9.073 1.00 94.44 88 SER A O 1
ATOM 673 N N . ILE A 1 89 ? 10.514 2.080 -6.914 1.00 94.44 89 ILE A N 1
ATOM 674 C CA . ILE A 1 89 ? 11.932 2.371 -7.187 1.00 94.44 89 ILE A CA 1
ATOM 675 C C . ILE A 1 89 ? 12.582 1.203 -7.938 1.00 94.44 89 ILE A C 1
ATOM 677 O O . ILE A 1 89 ? 13.229 1.423 -8.959 1.00 94.44 89 ILE A O 1
ATOM 681 N N . ILE A 1 90 ? 12.379 -0.034 -7.471 1.00 95.00 90 ILE A N 1
ATOM 682 C CA . ILE A 1 90 ? 12.941 -1.235 -8.106 1.00 95.00 90 ILE A CA 1
ATOM 683 C C . ILE A 1 90 ? 12.353 -1.436 -9.509 1.00 95.00 90 ILE A C 1
ATOM 685 O O . ILE A 1 90 ? 13.101 -1.699 -10.448 1.00 95.00 90 ILE A O 1
ATOM 689 N N . ALA A 1 91 ? 11.038 -1.273 -9.670 1.00 95.06 91 ALA A N 1
ATOM 690 C CA . ALA A 1 91 ? 10.360 -1.374 -10.960 1.00 95.06 91 ALA A CA 1
ATOM 691 C C . ALA A 1 91 ? 10.889 -0.350 -11.974 1.00 95.06 91 ALA A C 1
ATOM 693 O O . ALA A 1 91 ? 11.088 -0.676 -13.143 1.00 95.06 91 ALA A O 1
ATOM 694 N N . ASN A 1 92 ? 11.197 0.868 -11.521 1.00 93.69 92 ASN A N 1
ATOM 695 C CA . ASN A 1 92 ? 11.717 1.915 -12.393 1.00 93.69 92 ASN A CA 1
ATOM 696 C C . ASN A 1 92 ? 13.136 1.614 -12.915 1.00 93.69 92 ASN A C 1
ATOM 698 O O . ASN A 1 92 ? 13.495 2.072 -14.000 1.00 93.69 92 ASN A O 1
ATOM 702 N N . LEU A 1 93 ? 13.920 0.769 -12.231 1.00 96.00 93 LEU A N 1
ATOM 703 C CA . LEU A 1 93 ? 15.214 0.300 -12.750 1.00 96.00 93 LEU A CA 1
ATOM 704 C C . LEU A 1 93 ? 15.063 -0.545 -14.024 1.00 96.00 93 LEU A C 1
ATOM 706 O O . LEU A 1 93 ? 15.995 -0.607 -14.826 1.00 96.00 93 LEU A O 1
ATOM 710 N N . CYS A 1 94 ? 13.896 -1.160 -14.259 1.00 95.31 94 CYS A N 1
ATOM 711 C CA . CYS A 1 94 ? 13.642 -1.905 -15.491 1.00 95.31 94 CYS A CA 1
ATOM 712 C C . CYS A 1 94 ? 13.736 -1.008 -16.732 1.00 95.31 94 CYS A C 1
ATOM 714 O O . CYS A 1 94 ? 14.142 -1.494 -17.784 1.00 95.31 94 CYS A O 1
ATOM 716 N N . PHE A 1 95 ? 13.468 0.299 -16.628 1.00 95.44 95 PHE A N 1
ATOM 717 C CA . PHE A 1 95 ? 13.522 1.203 -17.781 1.00 95.44 95 PHE A CA 1
ATOM 718 C C . PHE A 1 95 ? 14.931 1.423 -18.361 1.00 95.44 95 PHE A C 1
ATOM 720 O O . PHE A 1 95 ? 15.053 1.940 -19.474 1.00 95.44 95 PHE A O 1
ATOM 727 N N . ILE A 1 96 ? 15.985 0.978 -17.663 1.00 96.62 96 ILE A N 1
ATOM 728 C CA . ILE A 1 96 ? 17.371 0.988 -18.160 1.00 96.62 96 ILE A CA 1
ATOM 729 C C . ILE A 1 96 ? 17.526 0.074 -19.387 1.00 96.62 96 ILE A C 1
ATOM 731 O O . ILE A 1 96 ? 18.320 0.370 -20.278 1.00 96.62 96 ILE A O 1
ATOM 735 N N . VAL A 1 97 ? 16.768 -1.027 -19.454 1.00 96.19 97 VAL A N 1
ATOM 736 C CA . VAL A 1 97 ? 16.823 -1.984 -20.567 1.00 96.19 97 VAL A CA 1
ATOM 737 C C . VAL A 1 97 ? 15.773 -1.610 -21.625 1.00 96.19 97 VAL A C 1
ATOM 739 O O . VAL A 1 97 ? 14.575 -1.668 -21.331 1.00 96.19 97 VAL A O 1
ATOM 742 N N . PRO A 1 98 ? 16.170 -1.271 -22.867 1.00 96.38 98 PRO A N 1
ATOM 743 C CA . PRO A 1 98 ? 15.222 -0.911 -23.919 1.00 96.38 98 PRO A CA 1
ATOM 744 C C . PRO A 1 98 ? 14.247 -2.042 -24.264 1.00 96.38 98 PRO A C 1
ATOM 746 O O . PRO A 1 98 ? 14.583 -3.224 -24.167 1.00 96.38 98 PRO A O 1
ATOM 749 N N . PHE A 1 99 ? 13.054 -1.665 -24.731 1.00 96.06 99 PHE A N 1
ATOM 750 C CA . PHE A 1 99 ? 11.960 -2.546 -25.170 1.00 96.06 99 PHE A CA 1
ATOM 751 C C . PHE A 1 99 ? 11.404 -3.480 -24.082 1.00 96.06 99 PHE A C 1
ATOM 753 O O . PHE A 1 99 ? 10.288 -3.266 -23.612 1.00 96.06 99 PHE A O 1
ATOM 760 N N . LEU A 1 100 ? 12.162 -4.498 -23.661 1.00 96.50 100 LEU A N 1
ATOM 761 C CA . LEU A 1 100 ? 11.714 -5.473 -22.662 1.00 96.50 100 LEU A CA 1
ATOM 762 C C . LEU A 1 100 ? 11.566 -4.827 -21.285 1.00 96.50 100 LEU A C 1
ATOM 764 O O . LEU A 1 100 ? 10.543 -4.993 -20.624 1.00 96.50 100 LEU A O 1
ATOM 768 N N . GLY A 1 101 ? 12.576 -4.067 -20.867 1.00 96.81 101 GLY A N 1
ATOM 769 C CA . GLY A 1 101 ? 12.555 -3.383 -19.583 1.00 96.81 101 GLY A CA 1
ATOM 770 C C . GLY A 1 101 ? 11.465 -2.316 -19.506 1.00 96.81 101 GLY A C 1
ATOM 771 O O . GLY A 1 101 ? 10.808 -2.189 -18.478 1.00 96.81 101 GLY A O 1
ATOM 772 N N . TRP A 1 102 ? 11.187 -1.629 -20.618 1.00 97.31 102 TRP A N 1
ATOM 773 C CA . TRP A 1 102 ? 10.081 -0.672 -20.720 1.00 97.31 102 TRP A CA 1
ATOM 774 C C . TRP A 1 102 ? 8.719 -1.345 -20.579 1.00 97.31 102 TRP A C 1
ATOM 776 O O . TRP A 1 102 ? 7.869 -0.854 -19.843 1.00 97.31 102 TRP A O 1
ATOM 786 N N . ALA A 1 103 ? 8.516 -2.482 -21.250 1.00 97.00 103 ALA A N 1
ATOM 787 C CA . ALA A 1 103 ? 7.272 -3.236 -21.146 1.00 97.00 103 ALA A CA 1
ATOM 788 C C . ALA A 1 103 ? 7.035 -3.736 -19.712 1.00 97.00 103 ALA A C 1
ATOM 790 O O . ALA A 1 103 ? 5.946 -3.560 -19.166 1.00 97.00 103 ALA A O 1
ATOM 791 N N . VAL A 1 104 ? 8.062 -4.312 -19.077 1.00 97.31 104 VAL A N 1
ATOM 792 C CA . VAL A 1 104 ? 7.984 -4.786 -17.685 1.00 97.31 104 VAL A CA 1
ATOM 793 C C . VAL A 1 104 ? 7.763 -3.624 -16.713 1.00 97.31 104 VAL A C 1
ATOM 795 O O . VAL A 1 104 ? 6.892 -3.720 -15.850 1.00 97.31 104 VAL A O 1
ATOM 798 N N . GLY A 1 105 ? 8.498 -2.522 -16.880 1.00 97.00 105 GLY A N 1
ATOM 799 C CA . GLY A 1 105 ? 8.355 -1.313 -16.068 1.00 97.00 105 GLY A CA 1
ATOM 800 C C . GLY A 1 105 ? 6.947 -0.725 -16.157 1.00 97.00 105 GLY A C 1
ATOM 801 O O . GLY A 1 105 ? 6.315 -0.497 -15.131 1.00 97.00 105 GLY A O 1
ATOM 802 N N . ALA A 1 106 ? 6.395 -0.604 -17.368 1.00 95.94 106 ALA A N 1
ATOM 803 C CA . ALA A 1 106 ? 5.037 -0.104 -17.572 1.00 95.94 106 ALA A CA 1
ATOM 804 C C . ALA A 1 106 ? 3.972 -0.988 -16.897 1.00 95.94 106 ALA A C 1
ATOM 806 O O . ALA A 1 106 ? 3.032 -0.475 -16.290 1.00 95.94 106 ALA A O 1
ATOM 807 N N . ILE A 1 107 ? 4.117 -2.318 -16.954 1.00 97.88 107 ILE A N 1
ATOM 808 C CA . ILE A 1 107 ? 3.208 -3.244 -16.256 1.00 97.88 107 ILE A CA 1
ATOM 809 C C . ILE A 1 107 ? 3.316 -3.067 -14.737 1.00 97.88 107 ILE A C 1
ATOM 811 O O . ILE A 1 107 ? 2.298 -3.043 -14.039 1.00 97.88 107 ILE A O 1
ATOM 815 N N . ALA A 1 108 ? 4.536 -2.930 -14.217 1.00 97.44 108 ALA A N 1
ATOM 816 C CA . ALA A 1 108 ? 4.763 -2.710 -12.796 1.00 97.44 108 ALA A CA 1
ATOM 817 C C . ALA A 1 108 ? 4.186 -1.364 -12.316 1.00 97.44 108 ALA A C 1
ATOM 819 O O . ALA A 1 108 ? 3.584 -1.325 -11.244 1.00 97.44 108 ALA A O 1
ATOM 820 N N . ASP A 1 109 ? 4.268 -0.299 -13.116 1.00 95.38 109 ASP A N 1
ATOM 821 C CA . ASP A 1 109 ? 3.665 0.999 -12.790 1.00 95.38 109 ASP A CA 1
ATOM 822 C C . ASP A 1 109 ? 2.133 0.930 -12.758 1.00 95.38 109 ASP A C 1
ATOM 824 O O . ASP A 1 109 ? 1.503 1.453 -11.836 1.00 95.38 109 ASP A O 1
ATOM 828 N N . VAL A 1 110 ? 1.510 0.221 -13.708 1.00 97.38 110 VAL A N 1
ATOM 829 C CA . VAL A 1 110 ? 0.057 -0.029 -13.678 1.00 97.38 110 VAL A CA 1
ATOM 830 C C . VAL A 1 110 ? -0.334 -0.763 -12.395 1.00 97.38 110 VAL A C 1
ATOM 832 O O . VAL A 1 110 ? -1.290 -0.374 -11.720 1.00 97.38 110 VAL A O 1
ATOM 835 N N . PHE A 1 111 ? 0.420 -1.796 -12.018 1.00 97.50 111 PHE A N 1
ATOM 836 C CA . PHE A 1 111 ? 0.205 -2.500 -10.758 1.00 97.50 111 PHE A CA 1
ATOM 837 C C . PHE A 1 111 ? 0.368 -1.572 -9.542 1.00 97.50 111 PHE A C 1
ATOM 839 O O . PHE A 1 111 ? -0.477 -1.594 -8.644 1.00 97.50 111 PHE A O 1
ATOM 846 N N . ALA A 1 112 ? 1.390 -0.712 -9.528 1.00 96.31 112 ALA A N 1
ATOM 847 C CA . ALA A 1 112 ? 1.607 0.249 -8.452 1.00 96.31 112 ALA A CA 1
ATOM 848 C C . ALA A 1 112 ? 0.416 1.209 -8.303 1.00 96.31 112 ALA A C 1
ATOM 850 O O . ALA A 1 112 ? -0.076 1.395 -7.190 1.00 96.31 112 ALA A O 1
ATOM 851 N N . ILE A 1 113 ? -0.115 1.746 -9.408 1.00 95.31 113 ILE A N 1
ATOM 852 C CA . ILE A 1 113 ? -1.303 2.617 -9.405 1.00 95.31 113 ILE A CA 1
ATOM 853 C C . ILE A 1 113 ? -2.522 1.886 -8.827 1.00 95.31 113 ILE A C 1
ATOM 855 O O . ILE A 1 113 ? -3.243 2.439 -7.993 1.00 95.31 113 ILE A O 1
ATOM 859 N N . VAL A 1 114 ? -2.740 0.623 -9.205 1.00 97.12 114 VAL A N 1
ATOM 860 C CA . VAL A 1 114 ? -3.819 -0.199 -8.631 1.00 97.12 114 VAL A CA 1
ATOM 861 C C . VAL A 1 114 ? -3.633 -0.367 -7.119 1.00 97.12 114 VAL A C 1
ATOM 863 O O . VAL A 1 114 ? -4.594 -0.224 -6.359 1.00 97.12 114 VAL A O 1
ATOM 866 N N . CYS A 1 115 ? -2.406 -0.615 -6.655 1.00 96.75 115 CYS A N 1
ATOM 867 C CA . CYS A 1 115 ? -2.096 -0.689 -5.229 1.00 96.75 115 CYS A CA 1
ATOM 868 C C . CYS A 1 115 ? -2.347 0.636 -4.493 1.00 96.75 115 CYS A C 1
ATOM 870 O O . CYS A 1 115 ? -2.900 0.594 -3.395 1.00 96.75 115 CYS A O 1
ATOM 872 N N . ILE A 1 116 ? -2.021 1.790 -5.087 1.00 94.75 116 ILE A N 1
ATOM 873 C CA . ILE A 1 116 ? -2.342 3.114 -4.522 1.00 94.75 116 ILE A CA 1
ATOM 874 C C . ILE A 1 116 ? -3.851 3.228 -4.288 1.00 94.75 116 ILE A C 1
ATOM 876 O O . ILE A 1 116 ? -4.283 3.531 -3.176 1.00 94.75 116 ILE A O 1
ATOM 880 N N . ILE A 1 117 ? -4.664 2.924 -5.305 1.00 95.00 117 ILE A N 1
ATOM 881 C CA . ILE A 1 117 ? -6.128 3.023 -5.218 1.00 95.00 117 ILE A CA 1
ATOM 882 C C . ILE A 1 117 ? -6.671 2.085 -4.134 1.00 95.00 117 ILE A C 1
ATOM 884 O O . ILE A 1 117 ? -7.464 2.508 -3.293 1.00 95.00 117 ILE A O 1
ATOM 888 N N . ILE A 1 118 ? -6.231 0.822 -4.114 1.00 95.56 118 ILE A N 1
ATOM 889 C CA . ILE A 1 118 ? -6.647 -0.153 -3.093 1.00 95.56 118 ILE A CA 1
ATOM 890 C C . ILE A 1 118 ? -6.266 0.335 -1.693 1.00 95.56 118 ILE A C 1
ATOM 892 O O . ILE A 1 118 ? -7.081 0.254 -0.776 1.00 95.56 118 ILE A O 1
ATOM 896 N N . GLY A 1 119 ? -5.049 0.849 -1.530 1.00 93.94 119 GLY A N 1
ATOM 897 C CA . GLY A 1 119 ? -4.552 1.390 -0.272 1.00 93.94 119 GLY A CA 1
ATOM 898 C C . GLY A 1 119 ? -5.403 2.542 0.256 1.00 93.94 119 GLY A C 1
ATOM 899 O O . GLY A 1 119 ? -5.850 2.499 1.402 1.00 93.94 119 GLY A O 1
ATOM 900 N N . ILE A 1 120 ? -5.703 3.518 -0.605 1.00 91.75 120 ILE A N 1
ATOM 901 C CA . ILE A 1 120 ? -6.566 4.661 -0.282 1.00 91.75 120 ILE A CA 1
ATOM 902 C C . ILE A 1 120 ? -7.973 4.188 0.092 1.00 91.75 120 ILE A C 1
ATOM 904 O O . ILE A 1 120 ? -8.500 4.590 1.124 1.00 91.75 120 ILE A O 1
ATOM 908 N N . VAL A 1 121 ? -8.576 3.292 -0.697 1.00 93.69 121 VAL A N 1
ATOM 909 C CA . VAL A 1 121 ? -9.916 2.755 -0.406 1.00 93.69 121 VAL A CA 1
ATOM 910 C C . VAL A 1 121 ? -9.944 2.016 0.932 1.00 93.69 121 VAL A C 1
ATOM 912 O O . VAL A 1 121 ? -10.911 2.147 1.683 1.00 93.69 121 VAL A O 1
ATOM 915 N N . ASN A 1 122 ? -8.896 1.254 1.251 1.00 92.69 122 ASN A N 1
ATOM 916 C CA . ASN A 1 122 ? -8.768 0.582 2.540 1.00 92.69 122 ASN A CA 1
ATOM 917 C C . ASN A 1 122 ? -8.668 1.602 3.683 1.00 92.69 122 ASN A C 1
ATOM 919 O O . ASN A 1 122 ? -9.400 1.462 4.659 1.00 92.69 122 ASN A O 1
ATOM 923 N N . ALA A 1 123 ? -7.858 2.655 3.531 1.00 90.44 123 ALA A N 1
ATOM 924 C CA . ALA A 1 123 ? -7.728 3.722 4.523 1.00 90.44 123 ALA A CA 1
ATOM 925 C C . ALA A 1 123 ? -9.055 4.471 4.747 1.00 90.44 123 ALA A C 1
ATOM 927 O O . ALA A 1 123 ? -9.505 4.603 5.882 1.00 90.44 123 ALA A O 1
ATOM 928 N N . CYS A 1 124 ? -9.753 4.858 3.671 1.00 88.75 124 CYS A N 1
ATOM 929 C CA . CYS A 1 124 ? -11.080 5.485 3.735 1.00 88.75 124 CYS A CA 1
ATOM 930 C C . CYS A 1 124 ? -12.131 4.608 4.431 1.00 88.75 124 CYS A C 1
ATOM 932 O O . CYS A 1 124 ? -13.115 5.117 4.959 1.00 88.75 124 CYS A O 1
ATOM 934 N N . ARG A 1 125 ? -11.948 3.285 4.405 1.00 89.44 125 ARG A N 1
ATOM 935 C CA . ARG A 1 125 ? -12.831 2.309 5.055 1.00 89.44 125 ARG A CA 1
ATOM 936 C C . ARG A 1 125 ? -12.325 1.868 6.434 1.00 89.44 125 ARG A C 1
ATOM 938 O O . ARG A 1 125 ? -12.916 0.959 7.007 1.00 89.44 125 ARG A O 1
ATOM 945 N N . GLY A 1 126 ? -11.244 2.460 6.949 1.00 89.25 126 GLY A N 1
ATOM 946 C CA . GLY A 1 126 ? -10.654 2.097 8.241 1.00 89.25 126 GLY A CA 1
ATOM 947 C C . GLY A 1 126 ? -10.065 0.683 8.286 1.00 89.25 126 GLY A C 1
ATOM 948 O O . GLY A 1 126 ? -9.975 0.091 9.358 1.00 89.25 126 GLY A O 1
ATOM 949 N N . MET A 1 127 ? -9.706 0.098 7.140 1.00 91.94 127 MET A N 1
ATOM 950 C CA . MET A 1 127 ? -9.212 -1.277 7.067 1.00 91.94 127 MET A CA 1
ATOM 951 C C . MET A 1 127 ? -7.693 -1.366 7.183 1.00 91.94 127 MET A C 1
ATOM 953 O O . MET A 1 127 ? -6.979 -0.763 6.382 1.00 91.94 127 MET A O 1
ATOM 957 N N . LYS A 1 128 ? -7.196 -2.303 7.993 1.00 93.56 128 LYS A N 1
ATOM 958 C CA . LYS A 1 128 ? -5.796 -2.750 7.944 1.00 93.56 128 LYS A CA 1
ATOM 959 C C . LYS A 1 128 ? -5.625 -3.923 6.970 1.00 93.56 128 LYS A C 1
ATOM 961 O O . LYS A 1 128 ? -5.202 -5.017 7.336 1.00 93.56 128 LYS A O 1
ATOM 966 N N . LYS A 1 129 ? -6.004 -3.714 5.703 1.00 94.75 129 LYS A N 1
ATOM 967 C CA . LYS A 1 129 ? -5.890 -4.732 4.643 1.00 94.75 129 LYS A CA 1
ATOM 968 C C . LYS A 1 129 ? -4.596 -4.535 3.831 1.00 94.75 129 LYS A C 1
ATOM 970 O O . LYS A 1 129 ? -4.424 -3.459 3.250 1.00 94.75 129 LYS A O 1
ATOM 975 N N . PRO A 1 130 ? -3.703 -5.543 3.757 1.00 95.38 130 PRO A N 1
ATOM 976 C CA . PRO A 1 130 ? -2.425 -5.418 3.059 1.00 95.38 130 PRO A CA 1
ATOM 977 C C . PRO A 1 130 ? -2.613 -5.288 1.543 1.00 95.38 130 PRO A C 1
ATOM 979 O O . PRO A 1 130 ? -3.581 -5.802 0.973 1.00 95.38 130 PRO A O 1
ATOM 982 N N . LEU A 1 131 ? -1.667 -4.614 0.886 1.00 96.25 131 LEU A N 1
ATOM 983 C CA . LEU A 1 131 ? -1.633 -4.495 -0.569 1.00 96.25 131 LEU A CA 1
ATOM 984 C C . LEU A 1 131 ? -1.449 -5.872 -1.235 1.00 96.25 131 LEU A C 1
ATOM 986 O O . LEU A 1 131 ? -0.727 -6.722 -0.701 1.00 96.25 131 LEU A O 1
ATOM 990 N N . PRO A 1 132 ? -2.059 -6.110 -2.412 1.00 96.31 132 PRO A N 1
ATOM 991 C CA . PRO A 1 132 ? -1.868 -7.354 -3.154 1.00 96.31 132 PRO A CA 1
ATOM 992 C C . PRO A 1 132 ? -0.386 -7.632 -3.419 1.00 96.31 132 PRO A C 1
ATOM 994 O O . PRO A 1 132 ? 0.347 -6.711 -3.750 1.00 96.31 132 PRO A O 1
ATOM 997 N N . LEU A 1 133 ? 0.037 -8.895 -3.306 1.00 96.50 133 LEU A N 1
ATOM 998 C CA . LEU A 1 133 ? 1.388 -9.420 -3.598 1.00 96.50 133 LEU A CA 1
ATOM 999 C C . LEU A 1 133 ? 2.543 -8.885 -2.725 1.00 96.50 133 LEU A C 1
ATOM 1001 O O . LEU A 1 133 ? 3.370 -9.677 -2.267 1.00 96.50 133 LEU A O 1
ATOM 1005 N N . ILE A 1 134 ? 2.594 -7.578 -2.471 1.00 95.81 134 ILE A N 1
ATOM 1006 C CA . ILE A 1 134 ? 3.687 -6.888 -1.778 1.00 95.81 134 ILE A CA 1
ATOM 1007 C C . ILE A 1 134 ? 3.360 -6.573 -0.314 1.00 95.81 134 ILE A C 1
ATOM 1009 O O . ILE A 1 134 ? 4.265 -6.455 0.502 1.00 95.81 134 ILE A O 1
ATOM 1013 N N . GLY A 1 135 ? 2.085 -6.510 0.076 1.00 92.62 135 GLY A N 1
ATOM 1014 C CA . GLY A 1 135 ? 1.686 -6.025 1.403 1.00 92.62 135 GLY A CA 1
ATOM 1015 C C . GLY A 1 135 ? 2.040 -6.929 2.588 1.00 92.62 135 GLY A C 1
ATOM 1016 O O . GLY A 1 135 ? 1.784 -6.559 3.731 1.00 92.62 135 GLY A O 1
ATOM 1017 N N . LYS A 1 136 ? 2.626 -8.103 2.329 1.00 94.06 136 LYS A N 1
ATOM 1018 C CA . LYS A 1 136 ? 3.134 -9.046 3.340 1.00 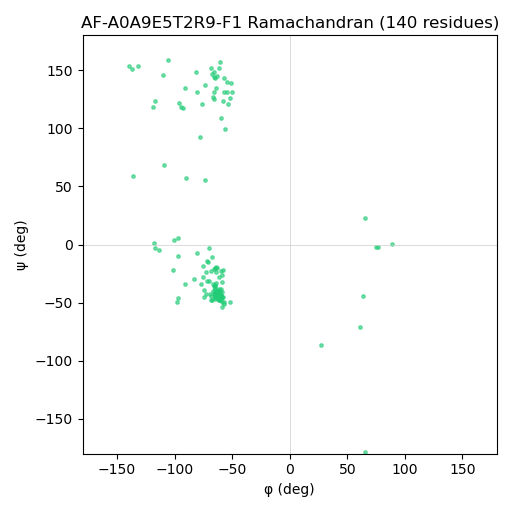94.06 136 LYS A CA 1
ATOM 1019 C C . LYS A 1 136 ? 4.454 -8.606 3.982 1.00 94.06 136 LYS A C 1
ATOM 1021 O O . LYS A 1 136 ? 4.826 -9.149 5.016 1.00 94.06 136 LYS A O 1
ATOM 1026 N N . TYR A 1 137 ? 5.186 -7.686 3.352 1.00 93.69 137 TYR A N 1
ATOM 1027 C CA . TYR A 1 137 ? 6.462 -7.213 3.877 1.00 93.69 137 TYR A CA 1
ATOM 1028 C C . TYR A 1 137 ? 6.232 -6.166 4.968 1.00 93.69 137 TYR A C 1
ATOM 1030 O O . TYR A 1 137 ? 5.469 -5.215 4.791 1.00 93.69 137 TYR A O 1
ATOM 1038 N N . GLN A 1 138 ? 6.909 -6.342 6.098 1.00 92.31 138 GLN A N 1
ATOM 1039 C CA . GLN A 1 138 ? 6.845 -5.436 7.237 1.00 92.31 138 GLN A CA 1
ATOM 1040 C C . GLN A 1 138 ? 8.237 -4.862 7.502 1.00 92.31 138 GLN A C 1
ATOM 1042 O O . GLN A 1 138 ? 9.181 -5.602 7.768 1.00 92.31 138 GLN A O 1
ATOM 1047 N N . ILE A 1 139 ? 8.356 -3.543 7.385 1.00 87.62 139 ILE A N 1
ATOM 1048 C CA . ILE A 1 139 ? 9.598 -2.776 7.501 1.00 87.62 139 ILE A CA 1
ATOM 1049 C C . ILE A 1 139 ? 9.819 -2.325 8.949 1.00 87.62 139 ILE A C 1
ATOM 1051 O O . ILE A 1 139 ? 10.954 -2.304 9.416 1.00 87.62 139 ILE A O 1
ATOM 1055 N N . TYR A 1 140 ? 8.755 -2.018 9.693 1.00 80.50 140 TYR A N 1
ATOM 1056 C CA . TYR A 1 140 ? 8.833 -1.718 11.125 1.00 80.50 140 TYR A CA 1
ATOM 1057 C C . TYR A 1 140 ? 7.667 -2.344 11.894 1.00 80.50 140 TYR A C 1
ATOM 1059 O O . TYR A 1 140 ? 6.597 -2.612 11.341 1.00 80.50 140 TYR A O 1
ATOM 1067 N N . LYS A 1 141 ? 7.894 -2.611 13.185 1.00 75.44 141 LYS A N 1
ATOM 1068 C CA . LYS A 1 141 ? 6.879 -3.176 14.079 1.00 75.44 141 LYS A CA 1
ATOM 1069 C C . LYS A 1 141 ? 5.833 -2.129 14.442 1.00 75.44 141 LYS A C 1
ATOM 1071 O O . LYS A 1 141 ? 6.171 -0.987 14.750 1.00 75.44 141 LYS A O 1
ATOM 1076 N N . TYR A 1 142 ? 4.588 -2.565 14.424 1.00 74.06 142 TYR A N 1
ATOM 1077 C CA . TYR A 1 142 ? 3.402 -1.850 14.860 1.00 74.06 142 TYR A CA 1
ATOM 1078 C C . TYR A 1 142 ? 2.395 -2.873 15.364 1.00 74.06 142 TYR A C 1
ATOM 1080 O O . TYR A 1 142 ? 2.502 -4.048 14.929 1.00 74.06 142 TYR A O 1
#